Protein AF-A0A1V8M907-F1 (afdb_monomer_lite)

Sequence (98 aa):
MWLVEGLLPTYKTIADFRKSNSTALKAANRDFLLLCKELSLFGGETVAVDGSFFKGDVSKQGIYTEDKLKKQLEALEKKITQYQDELDKQDTADNKLT

Secondary structure (DSSP, 8-state):
-GGGTT----HHHHHHHHHHTHHHHHHHHHHHHHHHHHTT-S--------S--------TTT---HHHHHHHHHHHHHHHHHHHHHHHHHHHHHTTT-

Organism: NCBI:txid1420851

Foldseek 3Di:
DVVVVPDDDDPVRVVVVCVVCVVVVVVVVVVVVVVCVVVVVDVDDDDDDDDDPDPDPVDVVPDDDPVNVVVVVVVVVVVVVVVVVVVVVVVVVVVVVD

pLDDT: mean 78.29, std 14.05, range [44.53, 95.0]

Structure (mmCIF, N/CA/C/O backbone):
data_AF-A0A1V8M907-F1
#
_en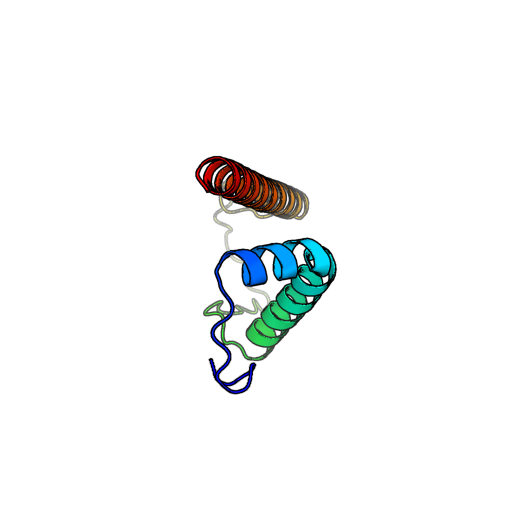try.id   AF-A0A1V8M907-F1
#
loop_
_atom_site.group_PDB
_atom_site.id
_atom_site.type_symbol
_atom_site.label_atom_id
_atom_site.label_alt_id
_atom_site.label_comp_id
_atom_site.label_asym_id
_atom_site.label_entity_id
_atom_site.label_seq_id
_atom_site.pdbx_PDB_ins_code
_atom_site.Cartn_x
_atom_site.Cartn_y
_atom_site.Cartn_z
_atom_site.occupancy
_atom_site.B_iso_or_equiv
_atom_site.auth_seq_id
_atom_site.auth_comp_id
_atom_site.auth_asym_id
_atom_site.auth_atom_id
_atom_site.pdbx_PDB_model_num
ATOM 1 N N . MET A 1 1 ? 4.932 -16.989 -16.918 1.00 52.00 1 MET A N 1
ATOM 2 C CA . MET A 1 1 ? 3.894 -16.091 -16.360 1.00 52.00 1 MET A CA 1
ATOM 3 C C . MET A 1 1 ? 2.831 -15.904 -17.446 1.00 52.00 1 MET A C 1
ATOM 5 O O . MET A 1 1 ? 3.194 -15.506 -18.542 1.00 52.00 1 MET A O 1
ATOM 9 N N . TRP A 1 2 ? 1.572 -16.312 -17.222 1.00 58.03 2 TRP A N 1
ATOM 10 C CA . TRP A 1 2 ? 0.563 -16.451 -18.302 1.00 58.03 2 TRP A CA 1
ATOM 11 C C . TRP A 1 2 ? 0.146 -15.114 -18.937 1.00 58.03 2 TRP A C 1
ATOM 13 O O . TRP A 1 2 ? -0.016 -15.033 -20.147 1.00 58.03 2 TRP A O 1
ATOM 23 N N . LEU A 1 3 ? 0.088 -14.050 -18.134 1.00 66.38 3 LEU A N 1
ATOM 24 C CA . LEU A 1 3 ? -0.293 -12.695 -18.560 1.00 66.38 3 LEU A CA 1
ATOM 25 C C . LEU A 1 3 ? 0.688 -12.017 -19.532 1.00 66.38 3 LEU A C 1
ATOM 27 O O . LEU A 1 3 ? 0.356 -10.982 -20.093 1.00 66.38 3 LEU A O 1
ATOM 31 N N . VAL A 1 4 ? 1.886 -12.573 -19.719 1.00 75.62 4 VAL A N 1
ATOM 32 C CA . VAL A 1 4 ? 2.921 -12.035 -20.621 1.00 75.62 4 VAL A CA 1
ATOM 33 C C . VAL A 1 4 ? 3.298 -13.044 -21.708 1.00 75.62 4 VAL A C 1
ATOM 35 O O . VAL A 1 4 ? 4.433 -13.061 -22.164 1.00 75.62 4 VAL A O 1
ATOM 38 N N . GLU A 1 5 ? 2.376 -13.941 -22.072 1.00 81.56 5 GLU A N 1
ATOM 39 C CA . GLU A 1 5 ? 2.555 -14.914 -23.166 1.00 81.56 5 GLU A CA 1
ATOM 40 C C . GLU A 1 5 ? 3.826 -15.776 -23.040 1.00 81.56 5 GLU A C 1
ATOM 42 O O . GLU A 1 5 ? 4.466 -16.149 -24.018 1.00 81.56 5 GLU A O 1
ATOM 47 N N . GLY A 1 6 ? 4.219 -16.108 -21.806 1.00 79.62 6 GLY A N 1
ATOM 48 C CA . GLY A 1 6 ? 5.415 -16.918 -21.556 1.00 79.62 6 GLY A CA 1
ATOM 49 C C . GLY A 1 6 ? 6.728 -16.135 -21.532 1.00 79.62 6 GLY A C 1
ATOM 50 O O . GLY A 1 6 ? 7.768 -16.737 -21.268 1.00 79.62 6 GLY A O 1
ATOM 51 N N . LEU A 1 7 ? 6.697 -14.809 -21.701 1.00 80.38 7 LEU A N 1
ATOM 52 C CA . LEU A 1 7 ? 7.860 -13.966 -21.445 1.00 80.38 7 LEU A CA 1
ATOM 53 C C . LEU A 1 7 ? 8.318 -14.117 -19.988 1.00 80.38 7 LEU A C 1
ATOM 55 O O . LEU A 1 7 ? 7.521 -14.179 -19.043 1.00 80.38 7 LEU A O 1
ATOM 59 N N . LEU A 1 8 ? 9.636 -14.169 -19.822 1.00 82.50 8 LEU A N 1
ATOM 60 C CA . LEU A 1 8 ? 10.325 -14.196 -18.537 1.00 82.50 8 LEU A CA 1
ATOM 61 C C . LEU A 1 8 ? 11.081 -12.872 -18.394 1.00 82.50 8 LEU A C 1
ATOM 63 O O . LEU A 1 8 ? 12.287 -12.829 -18.645 1.00 82.50 8 LEU A O 1
ATOM 67 N N . PRO A 1 9 ? 10.376 -11.767 -18.084 1.00 83.00 9 PRO A N 1
ATOM 68 C CA . PRO A 1 9 ? 11.028 -10.486 -17.889 1.00 83.00 9 PRO A CA 1
ATOM 69 C C . PRO A 1 9 ? 12.054 -10.614 -16.767 1.00 83.00 9 PRO A C 1
ATOM 71 O O . PRO A 1 9 ? 11.802 -11.232 -15.728 1.00 83.00 9 PRO A O 1
ATOM 74 N N . THR A 1 10 ? 13.229 -10.043 -16.999 1.00 87.81 10 THR A N 1
ATOM 75 C CA . THR A 1 10 ? 14.287 -10.038 -15.997 1.00 87.81 10 THR A CA 1
ATOM 76 C C . THR A 1 1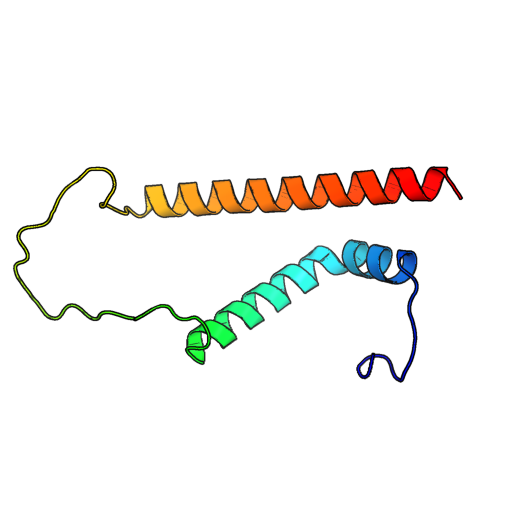0 ? 13.887 -9.134 -14.834 1.00 87.81 10 THR A C 1
ATOM 78 O O . THR A 1 10 ? 12.986 -8.296 -14.948 1.00 87.81 10 THR A O 1
ATOM 81 N N . TYR A 1 11 ? 14.591 -9.279 -13.712 1.00 84.88 11 TYR A N 1
ATOM 82 C CA . TYR A 1 11 ? 14.412 -8.423 -12.543 1.00 84.88 11 TYR A CA 1
ATOM 83 C C . TYR A 1 11 ? 14.387 -6.930 -12.910 1.00 84.88 11 TYR A C 1
ATOM 85 O O . TYR A 1 11 ? 13.457 -6.214 -12.544 1.00 84.88 11 TYR A O 1
ATOM 93 N N . LYS A 1 12 ? 15.348 -6.495 -13.737 1.00 90.00 12 LYS A N 1
ATOM 94 C CA . LYS A 1 12 ? 15.479 -5.107 -14.188 1.00 90.00 12 LYS A CA 1
ATOM 95 C C . LYS A 1 12 ? 14.252 -4.624 -14.962 1.00 90.00 12 LYS A C 1
ATOM 97 O O . LYS A 1 12 ? 13.739 -3.549 -14.685 1.00 90.00 12 LYS A O 1
ATOM 102 N N . THR A 1 13 ? 13.727 -5.444 -15.872 1.00 89.50 13 THR A N 1
ATOM 103 C CA . THR A 1 13 ? 12.514 -5.113 -16.635 1.00 89.50 13 THR A CA 1
ATOM 104 C C . THR A 1 13 ? 11.299 -4.925 -15.723 1.00 89.50 13 THR A C 1
ATOM 106 O O . THR A 1 13 ? 10.493 -4.023 -15.946 1.00 89.50 13 THR A O 1
ATOM 109 N N . ILE A 1 14 ? 11.168 -5.748 -14.678 1.00 87.12 14 ILE A N 1
ATOM 110 C CA . ILE A 1 14 ? 10.079 -5.629 -13.697 1.00 87.12 14 ILE A CA 1
ATOM 111 C C . ILE A 1 14 ? 10.257 -4.374 -12.832 1.00 87.12 14 ILE A C 1
ATOM 113 O O . ILE A 1 14 ? 9.276 -3.670 -12.578 1.00 87.12 14 ILE A O 1
ATOM 117 N N . ALA A 1 15 ? 11.482 -4.085 -12.389 1.00 88.31 15 ALA A N 1
ATOM 118 C CA . ALA A 1 15 ? 11.800 -2.903 -11.590 1.00 88.31 15 ALA A CA 1
ATOM 119 C C . ALA A 1 15 ? 11.510 -1.607 -12.366 1.00 88.31 15 ALA A C 1
ATOM 121 O O . ALA A 1 15 ? 10.759 -0.754 -11.888 1.00 88.31 15 ALA A O 1
ATOM 122 N N . ASP A 1 16 ? 11.990 -1.511 -13.608 1.00 91.75 16 ASP A N 1
ATOM 123 C CA . ASP A 1 16 ? 11.756 -0.355 -14.478 1.00 91.75 16 ASP A CA 1
ATOM 124 C C . ASP A 1 16 ? 10.257 -0.162 -14.759 1.00 91.75 16 ASP A C 1
ATOM 126 O O . ASP A 1 16 ? 9.733 0.949 -14.641 1.00 91.75 16 ASP A O 1
ATOM 130 N N . PHE A 1 17 ? 9.524 -1.248 -15.031 1.00 90.31 17 PHE A N 1
ATOM 131 C CA . PHE A 1 17 ? 8.074 -1.190 -15.216 1.00 90.31 17 PHE A CA 1
ATOM 132 C C . PHE A 1 17 ? 7.354 -0.650 -13.972 1.00 90.31 17 PHE A C 1
ATOM 134 O O . PHE A 1 17 ? 6.478 0.212 -14.089 1.00 90.31 17 PHE A O 1
ATOM 141 N N . ARG A 1 18 ? 7.727 -1.120 -12.775 1.00 90.50 18 ARG A N 1
ATOM 142 C CA . ARG A 1 18 ? 7.149 -0.646 -11.507 1.00 90.50 18 ARG A CA 1
ATOM 143 C C . ARG A 1 18 ? 7.455 0.825 -11.25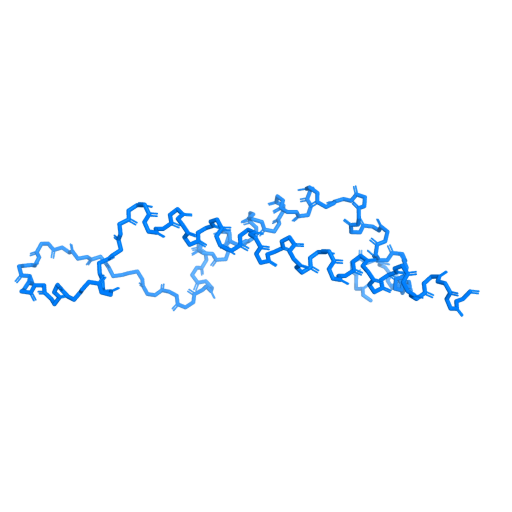8 1.00 90.50 18 ARG A C 1
ATOM 145 O O . ARG A 1 18 ? 6.553 1.562 -10.864 1.00 90.50 18 ARG A O 1
ATOM 152 N N . LYS A 1 19 ? 8.691 1.253 -11.518 1.00 89.50 19 LYS A N 1
ATOM 153 C CA . LYS A 1 19 ? 9.130 2.641 -11.347 1.00 89.50 19 LYS A CA 1
ATOM 154 C C . LYS A 1 19 ? 8.336 3.587 -12.241 1.00 89.50 19 LYS A C 1
ATOM 156 O O . LYS A 1 19 ? 7.752 4.554 -11.750 1.00 89.50 19 LYS A O 1
ATOM 161 N N . SER A 1 20 ? 8.255 3.274 -13.532 1.00 95.00 20 SER A N 1
ATOM 162 C CA . SER A 1 20 ? 7.557 4.103 -14.518 1.00 95.00 20 SER A CA 1
ATOM 163 C C . SER A 1 20 ? 6.040 4.150 -14.317 1.00 95.00 20 SER A C 1
ATOM 165 O O . SER A 1 20 ? 5.416 5.135 -14.698 1.00 95.00 20 SER A O 1
ATOM 167 N N . ASN A 1 21 ? 5.440 3.125 -13.700 1.00 92.25 21 ASN A N 1
ATOM 168 C CA . ASN A 1 21 ? 3.983 2.999 -13.557 1.00 92.25 21 ASN A CA 1
ATOM 169 C C . ASN A 1 21 ? 3.496 3.050 -12.100 1.00 92.25 21 ASN A C 1
ATOM 171 O O . ASN A 1 21 ? 2.370 2.647 -11.803 1.00 92.25 21 ASN A O 1
ATOM 175 N N . SER A 1 22 ? 4.322 3.543 -11.178 1.00 89.88 22 SER A N 1
ATOM 176 C CA . SER A 1 22 ? 4.068 3.481 -9.732 1.00 89.88 22 SER A CA 1
ATOM 177 C C . SER A 1 22 ? 2.715 4.077 -9.314 1.00 89.88 22 SER A C 1
ATOM 179 O O . SER A 1 22 ? 2.000 3.475 -8.513 1.00 89.88 22 SER A O 1
ATOM 181 N N . THR A 1 23 ? 2.314 5.213 -9.891 1.00 91.75 23 THR A N 1
ATOM 182 C CA . THR A 1 23 ? 1.018 5.856 -9.615 1.00 91.75 23 THR A CA 1
ATOM 183 C C . THR A 1 23 ? -0.165 5.002 -10.074 1.00 91.75 23 THR A C 1
ATOM 185 O O . THR A 1 23 ? -1.109 4.800 -9.311 1.00 91.75 23 THR A O 1
ATOM 188 N N . ALA A 1 24 ? -0.108 4.456 -11.292 1.00 92.44 24 ALA A N 1
ATOM 189 C CA . ALA A 1 24 ? -1.172 3.613 -11.836 1.00 92.44 24 ALA A CA 1
ATOM 190 C C . ALA A 1 24 ? -1.295 2.294 -11.059 1.00 92.44 24 ALA A C 1
ATOM 192 O O . ALA A 1 24 ? -2.399 1.865 -10.734 1.00 92.44 24 ALA A O 1
ATOM 193 N N . LEU A 1 25 ? -0.161 1.695 -10.680 1.00 91.75 25 LEU A N 1
ATOM 194 C CA . LEU A 1 25 ? -0.130 0.495 -9.844 1.00 91.75 25 LEU A CA 1
ATOM 195 C C . LEU A 1 25 ? -0.722 0.752 -8.455 1.00 91.75 25 LEU A C 1
ATOM 197 O O . LEU A 1 25 ? -1.466 -0.085 -7.953 1.00 91.75 25 LEU A O 1
ATOM 201 N N . LYS A 1 26 ? -0.449 1.911 -7.838 1.00 89.81 26 LYS A N 1
ATOM 202 C CA . LYS A 1 26 ? -1.077 2.298 -6.561 1.00 89.81 26 LYS A CA 1
ATOM 203 C C . LYS A 1 26 ? -2.601 2.394 -6.689 1.00 89.81 26 LYS A C 1
ATOM 205 O O . LYS A 1 26 ? -3.303 1.866 -5.830 1.00 89.81 26 LYS A O 1
ATOM 210 N N . ALA A 1 27 ? -3.103 3.019 -7.754 1.00 91.81 27 ALA A N 1
ATOM 211 C CA . ALA A 1 27 ? -4.540 3.128 -8.004 1.00 91.81 27 ALA A CA 1
ATOM 212 C C . ALA A 1 27 ? -5.190 1.750 -8.228 1.00 91.81 27 ALA A C 1
ATOM 214 O O . ALA A 1 27 ? -6.124 1.392 -7.515 1.00 91.81 27 ALA A O 1
ATOM 215 N N . ALA A 1 28 ? -4.627 0.934 -9.123 1.00 92.62 28 ALA A N 1
ATOM 216 C CA . ALA A 1 28 ? -5.134 -0.408 -9.408 1.00 92.62 28 ALA A CA 1
ATOM 217 C C . ALA A 1 28 ? -5.117 -1.317 -8.167 1.00 92.62 28 ALA A C 1
ATOM 219 O O . ALA A 1 28 ? -6.079 -2.036 -7.906 1.00 92.62 28 ALA A O 1
ATOM 220 N N . ASN A 1 29 ? -4.054 -1.249 -7.356 1.00 90.56 29 ASN A N 1
ATOM 221 C CA . ASN A 1 29 ? -3.972 -2.001 -6.104 1.00 90.56 29 ASN A CA 1
ATOM 222 C C . ASN A 1 29 ? -5.033 -1.547 -5.095 1.00 90.56 29 ASN A C 1
ATOM 224 O O . ASN A 1 29 ? -5.602 -2.382 -4.397 1.00 90.56 29 ASN A O 1
ATOM 228 N N . ARG A 1 30 ? -5.321 -0.242 -5.010 1.00 90.38 30 ARG A N 1
ATOM 229 C CA . ARG A 1 30 ? -6.377 0.280 -4.135 1.00 90.38 30 ARG A CA 1
ATOM 230 C C . ARG A 1 30 ? -7.743 -0.277 -4.532 1.00 90.38 30 ARG A C 1
ATOM 232 O O . ARG A 1 30 ? -8.472 -0.740 -3.659 1.00 90.38 30 ARG A O 1
ATOM 239 N N . ASP A 1 31 ? -8.061 -0.264 -5.819 1.00 91.94 31 ASP A N 1
ATOM 240 C CA . ASP A 1 31 ? -9.340 -0.769 -6.321 1.00 91.94 31 ASP A CA 1
ATOM 241 C C . ASP A 1 31 ? -9.449 -2.287 -6.139 1.00 91.94 31 ASP A C 1
ATOM 243 O 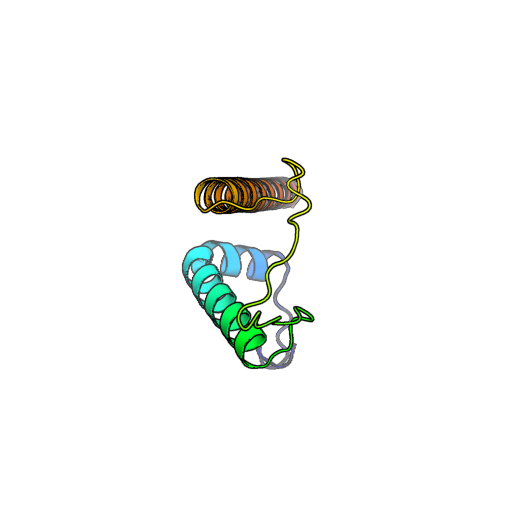O . ASP A 1 31 ? -10.486 -2.784 -5.706 1.00 91.94 31 ASP A O 1
ATOM 247 N N . PHE A 1 32 ? -8.351 -3.021 -6.344 1.00 88.56 32 PHE A N 1
ATOM 248 C CA . PHE A 1 32 ? -8.285 -4.453 -6.049 1.00 88.56 32 PHE A CA 1
ATOM 249 C C . PHE A 1 32 ? -8.547 -4.758 -4.568 1.00 88.56 32 PHE A C 1
ATOM 251 O O . PHE A 1 32 ? -9.306 -5.671 -4.248 1.00 88.56 32 PHE A O 1
ATOM 258 N N . LEU A 1 33 ? -7.966 -3.980 -3.649 1.00 87.62 33 LEU A N 1
ATOM 259 C CA . LEU A 1 33 ? -8.245 -4.133 -2.222 1.00 87.62 33 LEU A CA 1
ATOM 260 C C . LEU A 1 33 ? -9.719 -3.839 -1.914 1.00 87.62 33 LEU A C 1
ATOM 262 O O . LEU A 1 33 ? -10.344 -4.588 -1.171 1.00 87.62 33 LEU A O 1
ATOM 266 N N . LEU A 1 34 ? -10.305 -2.791 -2.492 1.00 86.88 34 LEU A N 1
ATOM 267 C CA . LEU A 1 34 ? -11.729 -2.500 -2.300 1.00 86.88 34 LEU A CA 1
ATOM 268 C C . LEU A 1 34 ? -12.623 -3.632 -2.821 1.00 86.88 34 LEU A C 1
ATOM 270 O O . LEU A 1 34 ? -13.532 -4.047 -2.107 1.00 86.88 34 LEU A O 1
ATOM 274 N N . LEU A 1 35 ? -12.308 -4.205 -3.982 1.00 87.25 35 LEU A N 1
ATOM 275 C CA . LEU A 1 35 ? -13.017 -5.365 -4.521 1.00 87.25 35 LEU A CA 1
ATOM 276 C C . LEU A 1 35 ? -12.921 -6.581 -3.586 1.00 87.25 35 LEU A C 1
ATOM 278 O O . LEU A 1 35 ? -13.925 -7.220 -3.287 1.00 87.25 35 LEU A O 1
ATOM 282 N N . CYS A 1 36 ? -11.731 -6.887 -3.067 1.00 85.62 36 CYS A N 1
ATOM 283 C CA . CYS A 1 36 ? -11.555 -7.963 -2.088 1.00 85.62 36 CYS A CA 1
ATOM 284 C C . CYS A 1 36 ? -12.376 -7.731 -0.810 1.00 85.62 36 CYS A C 1
ATOM 286 O O . CYS A 1 36 ? -12.877 -8.689 -0.218 1.00 85.62 36 CYS A O 1
ATOM 288 N N . LYS A 1 37 ? -12.545 -6.469 -0.398 1.00 80.44 37 LYS A N 1
ATOM 289 C CA . LYS A 1 37 ? -13.420 -6.097 0.718 1.00 80.44 37 LYS A CA 1
ATOM 290 C C . LYS A 1 37 ? -14.893 -6.340 0.383 1.00 80.44 37 LYS A C 1
ATOM 292 O O . LYS A 1 37 ? -15.590 -6.923 1.205 1.00 80.44 37 LYS A O 1
ATOM 297 N N . GLU A 1 38 ? -15.357 -5.929 -0.795 1.00 83.62 38 GLU A N 1
ATOM 298 C CA . GLU A 1 38 ? -16.740 -6.159 -1.249 1.00 83.62 38 GLU A CA 1
ATOM 299 C C . GLU A 1 38 ? -17.073 -7.650 -1.342 1.00 83.62 38 GLU A C 1
ATOM 301 O O . GLU A 1 38 ? -18.132 -8.088 -0.899 1.00 83.62 38 GLU A O 1
ATOM 306 N N . LEU A 1 39 ? -16.131 -8.448 -1.841 1.00 85.88 39 LEU A N 1
ATOM 307 C CA . LEU A 1 39 ? -16.265 -9.900 -1.952 1.00 85.88 39 LEU A CA 1
ATOM 308 C C . LEU A 1 39 ? -16.076 -10.639 -0.619 1.00 85.88 39 LEU A C 1
ATOM 310 O O . LEU A 1 39 ? -16.088 -11.868 -0.604 1.00 85.88 39 LEU A O 1
ATOM 314 N N . SER A 1 40 ? -15.889 -9.921 0.495 1.00 81.50 40 SER A N 1
ATOM 315 C CA . SER A 1 40 ? -15.638 -10.506 1.821 1.00 81.50 40 SER A CA 1
ATOM 316 C C . SER A 1 40 ? -14.454 -11.489 1.838 1.00 81.50 40 SER A C 1
ATOM 318 O O . SER A 1 40 ? -14.428 -12.443 2.610 1.00 81.50 40 SER A O 1
ATOM 320 N N . LEU A 1 41 ? -13.453 -11.256 0.980 1.00 81.56 41 LEU A N 1
ATOM 321 C CA . LEU A 1 41 ? -12.226 -12.060 0.907 1.00 81.56 41 LEU A CA 1
ATOM 322 C C . LEU A 1 41 ? -11.215 -11.669 1.991 1.00 81.56 41 LEU A C 1
ATOM 324 O O . LEU A 1 41 ? -10.266 -12.405 2.260 1.00 81.56 41 LEU A O 1
ATOM 328 N N . PHE A 1 42 ? -11.418 -10.518 2.634 1.00 76.06 42 PHE A N 1
ATOM 329 C CA . PHE A 1 42 ? -10.751 -10.185 3.885 1.00 76.06 42 PHE A CA 1
ATOM 330 C C . PHE A 1 42 ? -11.564 -10.740 5.051 1.00 76.06 42 PHE A C 1
ATOM 332 O O . PHE A 1 42 ? -12.752 -10.453 5.158 1.00 76.06 42 PHE A O 1
ATOM 339 N N . GLY A 1 43 ? -10.921 -11.481 5.957 1.00 68.12 43 GLY A N 1
ATOM 340 C CA . GLY A 1 43 ? -11.540 -12.053 7.164 1.00 68.12 43 GLY A CA 1
ATOM 341 C C . GLY A 1 43 ? -11.925 -11.027 8.240 1.00 68.12 43 GLY A C 1
ATOM 342 O O . GLY A 1 43 ? -11.737 -11.287 9.424 1.00 68.12 43 GLY A O 1
ATOM 343 N N . GLY A 1 44 ? -12.395 -9.842 7.844 1.00 60.84 44 GLY A N 1
ATOM 344 C CA . GLY A 1 44 ? -12.921 -8.823 8.743 1.00 60.84 44 GLY A CA 1
ATOM 345 C C . GLY A 1 44 ? -14.412 -9.040 8.961 1.00 60.84 44 GLY A C 1
ATOM 346 O O . GLY A 1 44 ? -15.214 -8.800 8.063 1.00 60.84 44 GLY A O 1
ATOM 347 N N . GLU A 1 45 ? -14.789 -9.487 10.151 1.00 60.47 45 GLU A N 1
ATOM 348 C CA . GLU A 1 45 ? -16.188 -9.649 10.532 1.00 60.47 45 GLU A CA 1
ATOM 349 C C . GLU A 1 45 ? -16.848 -8.263 10.662 1.00 60.47 45 GLU A C 1
ATOM 351 O O . GLU A 1 45 ? -16.421 -7.424 11.459 1.00 60.47 45 GLU A O 1
ATOM 356 N N . THR A 1 46 ? -17.865 -7.976 9.842 1.00 58.03 46 THR A N 1
ATOM 357 C CA . THR A 1 46 ? -18.640 -6.733 9.969 1.00 58.03 46 THR A CA 1
ATOM 358 C C . THR A 1 46 ? -19.695 -6.935 11.052 1.00 58.03 46 THR A C 1
ATOM 360 O O . THR A 1 46 ? -20.747 -7.514 10.798 1.00 58.03 46 THR A O 1
ATOM 363 N N . VAL A 1 47 ? -19.413 -6.466 12.268 1.00 58.38 47 VAL A N 1
ATOM 364 C CA . VAL A 1 47 ? -20.367 -6.504 13.386 1.00 58.38 47 VAL A CA 1
ATOM 365 C C . VAL A 1 47 ? -21.244 -5.252 13.332 1.00 58.38 47 VAL A C 1
ATOM 367 O O . VAL A 1 47 ? -20.822 -4.164 13.722 1.00 58.38 47 VAL A O 1
ATOM 370 N N . ALA A 1 48 ? -22.472 -5.392 12.828 1.00 55.25 48 ALA A N 1
ATOM 371 C CA . ALA A 1 48 ? -23.495 -4.360 12.960 1.00 55.25 48 ALA A CA 1
ATOM 372 C C . ALA A 1 48 ? -24.058 -4.397 14.391 1.00 55.25 48 ALA A C 1
ATOM 374 O O . ALA A 1 48 ? -24.718 -5.360 14.777 1.00 55.25 48 ALA A O 1
ATOM 375 N N . VAL A 1 49 ? -23.776 -3.364 15.189 1.00 52.59 49 VAL A N 1
ATOM 376 C CA . VAL A 1 49 ? -24.344 -3.215 16.536 1.00 52.59 49 VAL A CA 1
ATOM 377 C C . VAL A 1 49 ? -25.653 -2.436 16.421 1.00 52.59 49 VAL A C 1
ATOM 379 O O . VAL A 1 49 ? -25.646 -1.206 16.415 1.00 52.59 49 VAL A O 1
ATOM 382 N N . ASP A 1 50 ? -26.772 -3.153 16.307 1.00 61.09 50 ASP A N 1
ATOM 383 C CA . ASP A 1 50 ? -28.093 -2.584 16.585 1.00 61.09 50 ASP A CA 1
ATOM 384 C C . ASP A 1 50 ? -28.211 -2.331 18.100 1.00 61.09 50 ASP A C 1
ATOM 386 O O . ASP A 1 50 ? -27.686 -3.099 18.915 1.00 61.09 50 ASP A O 1
ATOM 390 N N . GLY A 1 51 ? -28.797 -1.191 18.464 1.00 45.53 51 GLY A N 1
ATOM 391 C CA . GLY A 1 51 ? -28.629 -0.496 19.743 1.00 45.53 51 GLY A CA 1
ATOM 392 C C . GLY A 1 51 ? -28.508 -1.405 20.969 1.00 45.53 51 GLY A C 1
ATOM 393 O O . GLY A 1 51 ? -29.496 -1.883 21.516 1.00 45.53 51 GLY A O 1
ATOM 394 N N . SER A 1 52 ? -27.279 -1.582 21.447 1.00 53.41 52 SER A N 1
ATOM 395 C CA . SER A 1 52 ? -26.975 -2.316 22.671 1.00 53.41 52 SER A CA 1
ATOM 396 C C . SER A 1 52 ? -26.205 -1.395 23.610 1.00 53.41 52 SER A C 1
ATOM 398 O O . SER A 1 52 ? -25.133 -0.892 23.267 1.00 53.41 52 SER A O 1
ATOM 400 N N . PHE A 1 53 ? -26.755 -1.152 24.803 1.00 54.66 53 PHE A N 1
ATOM 401 C CA . PHE A 1 53 ? -26.076 -0.422 25.875 1.00 54.66 53 PHE A CA 1
ATOM 402 C C . PHE A 1 53 ? -24.949 -1.288 26.444 1.00 54.66 53 PHE A C 1
ATOM 404 O O . PHE A 1 53 ? -25.088 -1.940 27.477 1.00 54.66 53 PHE A O 1
ATOM 411 N N . PHE A 1 54 ? -23.814 -1.305 25.752 1.00 52.25 54 PHE A N 1
ATOM 412 C CA . PHE A 1 54 ? -22.601 -1.903 26.276 1.00 52.25 54 PHE A CA 1
ATOM 413 C C . PHE A 1 54 ? -21.971 -0.950 27.283 1.00 52.25 54 PHE A C 1
ATOM 415 O O . PHE A 1 54 ? -21.720 0.224 27.000 1.00 52.25 54 PHE A O 1
ATOM 422 N N . LYS A 1 55 ? -21.682 -1.469 28.477 1.00 57.34 55 LYS A N 1
ATOM 423 C CA . LYS A 1 55 ? -20.758 -0.823 29.403 1.00 57.34 55 LYS A CA 1
ATOM 424 C C . LYS A 1 55 ? -19.393 -0.868 28.717 1.00 57.34 55 LYS A C 1
ATOM 426 O O . LYS A 1 55 ? -18.743 -1.907 28.717 1.00 57.34 55 LYS A O 1
ATOM 431 N N . GLY A 1 56 ? -19.045 0.211 28.017 1.00 56.84 56 GLY A N 1
ATOM 432 C CA . GLY A 1 56 ? -17.831 0.266 27.217 1.00 56.84 56 GLY A CA 1
ATOM 433 C C . GLY A 1 56 ? -16.627 -0.043 28.094 1.00 56.84 56 GLY A C 1
ATOM 434 O O . GLY A 1 56 ? -16.438 0.594 29.131 1.00 56.84 56 GLY A O 1
ATOM 435 N N . ASP A 1 57 ? -15.811 -1.009 27.688 1.00 57.66 57 ASP A N 1
ATOM 436 C CA . ASP A 1 57 ? -14.441 -1.079 28.173 1.00 57.66 57 ASP A CA 1
ATOM 437 C C . ASP A 1 57 ? -13.697 0.108 27.545 1.00 57.66 57 ASP A C 1
ATOM 439 O O . ASP A 1 57 ? -13.136 0.040 26.450 1.00 57.66 57 ASP A O 1
ATOM 443 N N . VAL A 1 58 ? -13.815 1.267 28.196 1.00 57.66 58 VAL A N 1
ATOM 444 C CA . VAL A 1 58 ? -13.221 2.537 27.766 1.00 57.66 58 VAL A CA 1
ATOM 445 C C . VAL A 1 58 ? -11.740 2.555 28.158 1.00 57.66 58 VAL A C 1
ATOM 447 O O . VAL A 1 58 ? -11.244 3.499 28.777 1.00 57.66 58 VAL A O 1
ATOM 450 N N . SER A 1 59 ? -10.993 1.502 27.824 1.00 64.06 59 SER A N 1
ATOM 451 C CA . SER A 1 59 ? -9.538 1.590 27.855 1.00 64.06 59 SER A CA 1
ATOM 452 C C . SER A 1 59 ? -9.100 2.557 26.753 1.00 64.06 59 SER A C 1
ATOM 454 O O . SER A 1 59 ? -9.580 2.519 25.617 1.00 64.06 59 SER A O 1
ATOM 456 N N . LYS A 1 60 ? -8.167 3.464 27.060 1.00 60.50 60 LYS A N 1
ATOM 457 C CA . LYS A 1 60 ? -7.646 4.423 26.066 1.00 60.50 60 LYS A CA 1
ATOM 458 C C . LYS A 1 60 ? -7.075 3.722 24.824 1.00 60.50 60 LYS A C 1
ATOM 460 O O . LYS A 1 60 ? -6.976 4.362 23.774 1.00 60.50 60 LYS A O 1
ATOM 465 N N . GLN A 1 61 ? -6.694 2.445 24.937 1.00 64.12 61 GLN A N 1
ATOM 466 C CA . GLN A 1 61 ? -6.257 1.618 23.815 1.00 64.12 61 GLN A CA 1
ATOM 467 C C . GLN A 1 61 ? -7.409 1.199 22.883 1.00 64.12 61 GLN A C 1
ATOM 469 O O . GLN A 1 61 ? -7.198 1.218 21.675 1.00 64.12 61 GLN A O 1
ATOM 474 N N . GLY A 1 62 ? -8.604 0.892 23.403 1.00 60.38 62 GLY A N 1
ATOM 475 C CA . GLY A 1 62 ? -9.746 0.394 22.617 1.00 60.38 62 GLY A CA 1
ATOM 476 C C . GLY A 1 62 ? -10.573 1.463 21.891 1.00 60.38 62 GLY A C 1
ATOM 477 O O . GLY A 1 62 ? -11.353 1.139 21.000 1.00 60.38 62 GLY A O 1
ATOM 478 N N . ILE A 1 63 ? -10.405 2.747 22.230 1.00 72.00 63 ILE A N 1
ATOM 479 C CA . ILE A 1 63 ? -11.110 3.848 21.554 1.00 72.00 63 ILE A CA 1
ATOM 480 C C . ILE A 1 63 ? -10.384 4.203 20.255 1.00 72.00 63 ILE A C 1
ATOM 482 O O . ILE A 1 63 ? -9.286 4.771 20.297 1.00 72.00 63 ILE A O 1
ATOM 486 N N . TYR A 1 64 ? -11.012 3.940 19.113 1.00 72.31 64 TYR A N 1
ATOM 487 C CA . TYR A 1 64 ? -10.554 4.391 17.800 1.00 72.31 64 TYR A CA 1
ATOM 488 C C . TYR A 1 64 ? -11.337 5.642 17.396 1.00 72.31 64 TYR A C 1
ATOM 490 O O . TYR A 1 64 ? -12.541 5.592 17.175 1.00 72.31 64 TYR A O 1
ATOM 498 N N . THR A 1 65 ? -10.651 6.781 17.342 1.00 83.00 65 THR A N 1
ATOM 499 C CA . THR A 1 65 ? -11.204 8.050 16.851 1.00 83.00 65 THR A CA 1
ATOM 500 C C . THR A 1 65 ? -10.776 8.282 15.406 1.00 83.00 65 THR A C 1
ATOM 502 O O . THR A 1 65 ? -9.771 7.723 14.962 1.00 83.00 65 THR A O 1
ATOM 505 N N . GLU A 1 66 ? -11.492 9.145 14.683 1.00 80.38 66 GLU A N 1
ATOM 506 C CA . GLU A 1 66 ? -11.117 9.545 13.320 1.00 80.38 66 GLU A CA 1
ATOM 507 C C . GLU A 1 66 ? -9.658 10.033 13.252 1.00 80.38 66 GLU A C 1
ATOM 509 O O . GLU A 1 66 ? -8.897 9.606 12.387 1.00 80.38 66 GLU A O 1
ATOM 514 N N . ASP A 1 67 ? -9.220 10.824 14.234 1.00 84.62 67 ASP A N 1
ATOM 515 C CA . ASP A 1 67 ? -7.832 11.291 14.331 1.00 84.62 67 ASP A CA 1
ATOM 516 C C . ASP A 1 67 ? -6.822 10.158 14.555 1.00 84.62 67 ASP A C 1
ATOM 518 O O . ASP A 1 67 ? -5.713 10.197 14.017 1.00 84.62 67 ASP A O 1
ATOM 522 N N . LYS A 1 68 ? -7.172 9.129 15.340 1.00 82.19 68 LYS A N 1
ATOM 523 C CA . LYS A 1 68 ? -6.311 7.947 15.507 1.00 82.19 68 LYS A CA 1
ATOM 524 C C . LYS A 1 68 ? -6.205 7.157 14.206 1.00 82.19 68 LYS A C 1
ATOM 526 O O . LYS A 1 68 ? -5.111 6.710 13.875 1.00 82.19 68 LYS A O 1
ATOM 531 N N . LEU A 1 69 ? -7.308 7.016 13.474 1.00 85.44 69 LEU A N 1
ATOM 532 C CA . LEU A 1 69 ? -7.325 6.343 12.176 1.00 85.44 69 LEU A CA 1
ATOM 533 C C . LEU A 1 69 ? -6.496 7.113 11.140 1.00 85.44 69 LEU A C 1
ATOM 535 O O . LEU A 1 69 ? -5.685 6.503 10.447 1.00 85.44 69 LEU A O 1
ATOM 539 N N . LYS A 1 70 ? -6.607 8.448 11.093 1.00 87.38 70 LYS A N 1
ATOM 540 C CA . LYS A 1 70 ? -5.758 9.306 10.244 1.00 87.38 70 LYS A CA 1
ATOM 541 C C . LYS A 1 70 ? -4.275 9.132 10.563 1.00 87.38 70 LYS A C 1
ATOM 543 O O . LYS A 1 70 ? -3.488 8.864 9.664 1.00 87.38 70 LYS A O 1
ATOM 548 N N . LYS A 1 71 ? -3.896 9.154 11.845 1.00 88.06 71 LYS A N 1
ATOM 549 C CA . LYS A 1 71 ? -2.505 8.899 12.266 1.00 88.06 71 LYS A CA 1
ATOM 550 C C . LYS A 1 71 ? -2.007 7.506 11.883 1.00 88.06 71 LYS A C 1
ATOM 552 O O . LYS A 1 71 ? -0.835 7.339 11.554 1.00 88.06 71 LYS A O 1
ATOM 557 N N . GLN A 1 72 ? -2.870 6.492 11.944 1.00 87.69 72 GLN A N 1
ATOM 558 C CA . GLN A 1 72 ? -2.520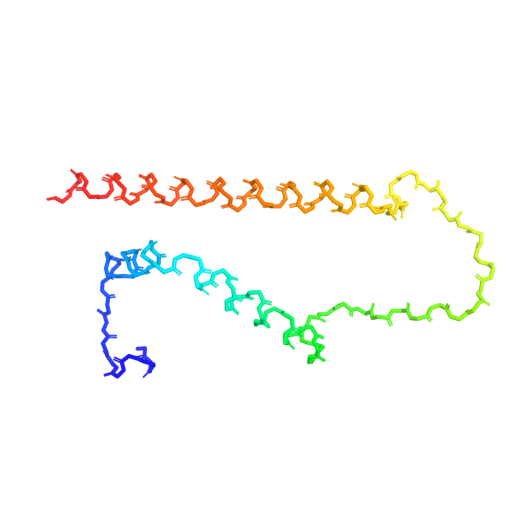 5.142 11.498 1.00 87.69 72 GLN A CA 1
ATOM 559 C C . GLN A 1 72 ? -2.319 5.074 9.980 1.00 87.69 72 GLN A C 1
ATOM 561 O O . GLN A 1 72 ? -1.374 4.423 9.539 1.00 87.69 72 GLN A O 1
ATOM 566 N N . LEU A 1 73 ? -3.152 5.769 9.200 1.00 87.12 73 LEU A N 1
ATOM 567 C CA . LEU A 1 73 ? -2.987 5.909 7.750 1.00 87.12 73 LEU A CA 1
ATOM 568 C C . LEU A 1 73 ? -1.669 6.610 7.400 1.00 87.12 73 LEU A C 1
ATOM 570 O O . LEU A 1 73 ? -0.893 6.068 6.622 1.00 87.12 73 LEU A O 1
ATOM 574 N N . GLU A 1 74 ? -1.357 7.736 8.042 1.00 91.19 74 GLU A N 1
ATOM 575 C CA . GLU A 1 74 ? -0.085 8.453 7.851 1.00 91.19 74 GLU A CA 1
ATOM 576 C C . GLU A 1 74 ? 1.129 7.574 8.195 1.00 91.19 74 GLU A C 1
ATOM 578 O O . GLU A 1 74 ? 2.128 7.536 7.472 1.00 91.19 74 GLU A O 1
ATOM 583 N N . ALA A 1 75 ? 1.053 6.821 9.297 1.00 90.69 75 ALA A N 1
ATOM 584 C CA . ALA A 1 75 ? 2.110 5.891 9.684 1.00 90.69 75 ALA A CA 1
ATOM 585 C C . ALA A 1 75 ? 2.280 4.751 8.666 1.00 90.69 75 ALA A C 1
ATOM 587 O O . ALA A 1 75 ? 3.405 4.308 8.420 1.00 90.69 75 ALA A O 1
ATOM 588 N N . LEU A 1 76 ? 1.180 4.276 8.077 1.00 90.75 76 LEU A N 1
ATOM 589 C CA . LEU A 1 76 ? 1.198 3.259 7.031 1.00 90.75 76 LEU A CA 1
ATOM 590 C C . LEU A 1 76 ? 1.818 3.804 5.740 1.00 90.75 76 LEU A C 1
ATOM 592 O O . LEU A 1 76 ? 2.699 3.156 5.180 1.00 90.75 76 LEU A O 1
ATOM 596 N N . GLU A 1 77 ? 1.430 5.005 5.309 1.00 89.19 77 GLU A N 1
ATOM 597 C CA . GLU A 1 77 ? 2.028 5.680 4.152 1.00 89.19 77 GLU A CA 1
ATOM 598 C C . GLU A 1 77 ? 3.535 5.863 4.331 1.00 89.19 77 GLU A C 1
ATOM 600 O O . GLU A 1 77 ? 4.309 5.524 3.438 1.00 89.19 77 GLU A O 1
ATOM 605 N N . LYS A 1 78 ? 3.975 6.294 5.518 1.00 92.50 78 LYS A N 1
ATOM 606 C CA . LYS A 1 78 ? 5.403 6.423 5.830 1.00 92.50 78 LYS A CA 1
ATOM 607 C C . LYS A 1 78 ? 6.147 5.092 5.701 1.00 92.50 78 LYS A C 1
ATOM 609 O O . LYS A 1 78 ? 7.244 5.071 5.148 1.00 92.50 78 LYS A O 1
ATOM 614 N N . LYS A 1 79 ? 5.562 3.988 6.179 1.00 91.69 79 LYS A N 1
ATOM 615 C CA . LYS A 1 79 ? 6.150 2.645 6.024 1.00 91.69 79 LYS A CA 1
ATOM 616 C C . LYS A 1 79 ? 6.227 2.217 4.562 1.00 91.69 79 LYS A C 1
ATOM 618 O O . LYS A 1 79 ? 7.227 1.630 4.167 1.00 91.69 79 LYS A O 1
ATOM 623 N N . ILE A 1 80 ? 5.198 2.514 3.768 1.00 88.06 80 ILE A N 1
ATOM 624 C CA . ILE A 1 80 ? 5.188 2.218 2.329 1.00 88.06 80 ILE A CA 1
ATOM 625 C C . ILE A 1 80 ? 6.319 2.974 1.631 1.00 88.06 80 ILE A C 1
ATOM 627 O O . ILE A 1 80 ? 7.067 2.365 0.873 1.00 88.06 80 ILE A O 1
ATOM 631 N N . THR A 1 81 ? 6.480 4.267 1.916 1.00 92.19 81 THR A N 1
ATOM 632 C CA . THR A 1 81 ? 7.562 5.078 1.342 1.00 92.19 81 THR A CA 1
ATOM 633 C C . THR A 1 81 ? 8.934 4.557 1.756 1.00 92.19 81 THR A C 1
ATOM 635 O O . THR A 1 81 ? 9.788 4.372 0.901 1.00 92.19 81 THR A O 1
ATOM 638 N N . GLN A 1 82 ? 9.132 4.228 3.037 1.00 93.31 82 GLN A N 1
ATOM 639 C CA . GLN A 1 82 ? 10.388 3.632 3.507 1.00 93.31 82 GLN A CA 1
ATOM 640 C C . GLN A 1 82 ? 10.727 2.335 2.765 1.00 93.31 82 GLN A C 1
ATOM 642 O O . GLN A 1 82 ? 11.862 2.157 2.335 1.00 93.31 82 GLN A O 1
ATOM 647 N N . TYR A 1 83 ? 9.738 1.463 2.564 1.00 89.56 83 TYR A N 1
ATOM 648 C CA . TYR A 1 83 ? 9.920 0.240 1.783 1.00 89.56 83 TYR A CA 1
ATOM 649 C C . TYR A 1 83 ? 10.280 0.527 0.321 1.00 89.56 83 TYR A C 1
ATOM 651 O O . TYR A 1 83 ? 11.098 -0.181 -0.258 1.00 89.56 83 TYR A O 1
ATOM 659 N N . GLN A 1 84 ? 9.680 1.554 -0.286 1.00 88.31 84 GLN A N 1
ATOM 660 C CA . GLN A 1 84 ? 10.006 1.974 -1.653 1.00 88.31 84 GLN A CA 1
ATOM 661 C C . GLN A 1 84 ? 11.448 2.489 -1.750 1.00 88.31 84 GLN A C 1
ATOM 663 O O . GLN A 1 84 ? 12.180 2.063 -2.638 1.00 88.31 84 GLN A O 1
ATOM 668 N N . ASP A 1 85 ? 11.886 3.305 -0.790 1.00 91.25 85 ASP A N 1
ATOM 669 C CA . ASP A 1 85 ? 13.257 3.820 -0.734 1.00 91.25 85 ASP A CA 1
ATOM 670 C C . ASP A 1 85 ? 14.296 2.705 -0.520 1.00 91.25 85 ASP A C 1
ATOM 672 O O . ASP A 1 85 ? 15.409 2.769 -1.044 1.00 91.25 85 ASP A O 1
ATOM 676 N N . GLU A 1 86 ? 13.970 1.686 0.282 1.00 89.75 86 GLU A N 1
ATOM 677 C CA . GLU A 1 86 ? 14.835 0.518 0.487 1.00 89.75 86 GLU A CA 1
ATOM 678 C C . GLU A 1 86 ? 14.988 -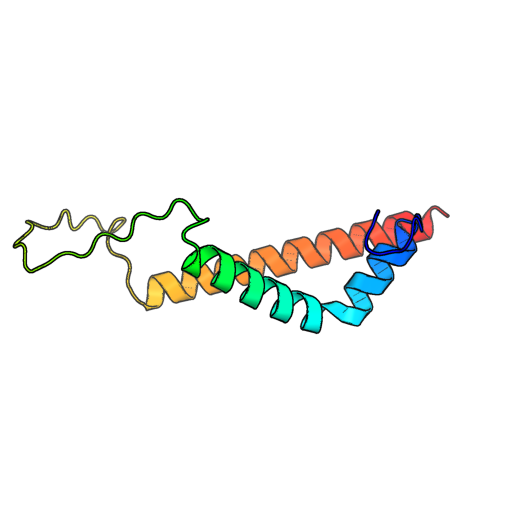0.313 -0.790 1.00 89.75 86 GLU A C 1
ATOM 680 O O . GLU A 1 86 ? 16.107 -0.717 -1.117 1.00 89.75 86 GLU A O 1
ATOM 685 N N . LEU A 1 87 ? 13.898 -0.506 -1.538 1.00 84.88 87 LEU A N 1
ATOM 686 C CA . LEU A 1 87 ? 13.931 -1.174 -2.839 1.00 84.88 87 LEU A CA 1
ATOM 687 C C . LEU A 1 87 ? 14.774 -0.386 -3.851 1.00 84.88 87 LEU A C 1
ATOM 689 O O . LEU A 1 87 ? 15.662 -0.961 -4.474 1.00 84.88 87 LEU A O 1
ATOM 693 N N . ASP A 1 88 ? 14.588 0.934 -3.943 1.00 85.81 88 ASP A N 1
ATOM 694 C CA . ASP A 1 88 ? 15.381 1.792 -4.837 1.00 85.81 88 ASP A CA 1
ATOM 695 C C . ASP A 1 88 ? 16.888 1.758 -4.491 1.00 85.81 88 ASP A C 1
ATOM 697 O O . ASP A 1 88 ? 17.759 1.795 -5.371 1.00 85.81 88 ASP A O 1
ATOM 701 N N . LYS A 1 89 ? 17.236 1.665 -3.200 1.00 86.94 89 LYS A N 1
ATOM 702 C CA . LYS A 1 89 ? 18.631 1.500 -2.749 1.00 86.94 89 LYS A CA 1
ATOM 703 C C . LYS A 1 89 ? 19.217 0.147 -3.140 1.00 86.94 89 LYS A C 1
ATOM 705 O O . LYS A 1 89 ? 20.378 0.097 -3.538 1.00 86.94 89 LYS A O 1
ATOM 710 N N . GLN A 1 90 ? 18.447 -0.933 -3.023 1.00 82.50 90 GLN A N 1
ATOM 711 C CA . GLN A 1 90 ? 18.886 -2.255 -3.480 1.00 82.50 90 GLN A CA 1
ATOM 712 C C . GLN A 1 90 ? 19.084 -2.273 -4.998 1.00 82.50 90 GLN A C 1
ATOM 714 O O . GLN A 1 90 ? 20.147 -2.675 -5.463 1.00 82.50 90 GLN A O 1
ATOM 719 N N . ASP A 1 91 ? 18.145 -1.707 -5.757 1.00 76.56 91 ASP A N 1
ATOM 720 C CA . ASP A 1 91 ? 18.245 -1.604 -7.216 1.00 76.56 91 ASP A CA 1
ATOM 721 C C . ASP A 1 91 ? 19.484 -0.825 -7.667 1.00 76.56 91 ASP A C 1
ATOM 723 O O . ASP A 1 91 ? 20.173 -1.209 -8.614 1.00 76.56 91 ASP A O 1
ATOM 727 N N . THR A 1 92 ? 19.805 0.276 -6.985 1.00 77.12 92 THR A N 1
ATOM 728 C CA . THR A 1 92 ? 21.003 1.073 -7.295 1.00 77.12 92 THR A CA 1
ATOM 729 C C . THR A 1 92 ? 22.311 0.401 -6.881 1.00 77.12 92 THR A C 1
ATOM 731 O O . THR A 1 92 ? 23.338 0.662 -7.513 1.00 77.12 92 THR A O 1
ATOM 734 N N . ALA A 1 93 ? 22.300 -0.449 -5.852 1.00 74.38 93 ALA A N 1
ATOM 735 C CA . ALA A 1 93 ? 23.458 -1.242 -5.449 1.00 74.38 93 ALA A CA 1
ATOM 736 C C . ALA A 1 93 ? 23.743 -2.373 -6.450 1.00 74.38 93 ALA A C 1
ATOM 738 O O . ALA A 1 93 ? 24.886 -2.516 -6.885 1.00 74.38 93 ALA A O 1
ATOM 739 N N . ASP A 1 94 ? 22.711 -3.096 -6.886 1.00 66.56 94 ASP A N 1
ATOM 740 C CA . ASP A 1 94 ? 22.842 -4.174 -7.872 1.00 66.56 94 ASP A CA 1
ATOM 741 C C . ASP A 1 94 ? 23.313 -3.640 -9.231 1.00 66.56 94 ASP A C 1
ATOM 743 O O . ASP A 1 94 ? 24.204 -4.207 -9.859 1.00 66.56 94 ASP A O 1
ATOM 747 N N . ASN A 1 95 ? 22.804 -2.478 -9.649 1.00 61.53 95 ASN A N 1
ATOM 748 C CA . ASN A 1 95 ? 23.171 -1.841 -10.916 1.00 61.53 95 ASN A CA 1
ATOM 749 C C . ASN A 1 95 ? 24.601 -1.250 -10.929 1.00 61.53 95 ASN A C 1
ATOM 751 O O . ASN A 1 95 ? 25.056 -0.807 -11.978 1.00 61.53 95 ASN A O 1
ATOM 755 N N . LYS A 1 96 ? 25.293 -1.191 -9.778 1.00 58.72 96 LYS A N 1
ATOM 756 C CA . LYS A 1 96 ? 26.729 -0.855 -9.674 1.00 58.72 96 LYS A CA 1
ATOM 757 C C . LYS A 1 96 ? 27.637 -2.091 -9.687 1.00 58.72 96 LYS A C 1
ATOM 759 O O . LYS A 1 96 ? 28.849 -1.928 -9.807 1.00 58.72 96 LYS A O 1
ATOM 764 N N . LEU A 1 97 ? 27.074 -3.285 -9.493 1.00 51.47 97 LEU A N 1
ATOM 765 C CA . LEU A 1 97 ? 27.808 -4.552 -9.412 1.00 51.47 97 LEU A CA 1
ATOM 766 C C . LEU A 1 97 ? 27.828 -5.319 -10.751 1.00 51.47 97 LEU A C 1
ATOM 768 O O . LEU A 1 97 ? 28.629 -6.238 -10.911 1.00 51.47 97 LEU A O 1
ATOM 772 N N . THR A 1 98 ? 26.969 -4.932 -11.699 1.00 44.53 98 THR A N 1
ATOM 773 C CA . THR A 1 98 ? 27.005 -5.294 -13.132 1.00 44.53 98 THR A CA 1
ATOM 774 C C . THR A 1 98 ? 27.631 -4.193 -13.967 1.00 44.53 98 THR A C 1
ATOM 776 O O . THR A 1 98 ? 28.396 -4.528 -14.896 1.00 44.53 98 THR A O 1
#

Radius of gyration: 20.62 Å; chains: 1; bounding box: 56×28×53 Å